Protein AF-A0A4W5NPB8-F1 (afdb_monomer_lite)

Organism: NCBI:txid62062

Structure (mmCIF, N/CA/C/O backbone):
data_AF-A0A4W5NPB8-F1
#
_entry.id   AF-A0A4W5NPB8-F1
#
loop_
_atom_site.group_PDB
_atom_site.id
_atom_site.type_symbol
_atom_site.label_atom_id
_atom_site.label_alt_id
_atom_site.label_comp_id
_atom_site.label_asym_id
_atom_site.label_entity_id
_atom_site.label_seq_id
_atom_site.pdbx_PDB_ins_code
_atom_site.Cartn_x
_atom_site.Cartn_y
_atom_site.Cartn_z
_atom_site.occupancy
_atom_site.B_iso_or_equiv
_atom_site.auth_seq_id
_atom_site.auth_comp_id
_atom_site.auth_asym_id
_atom_site.auth_atom_id
_atom_site.pdbx_PDB_model_num
ATOM 1 N N . MET A 1 1 ? 6.353 6.497 -44.765 1.00 37.94 1 MET A N 1
ATOM 2 C CA . MET A 1 1 ? 7.034 5.591 -43.814 1.00 37.94 1 MET A CA 1
ATOM 3 C C . MET A 1 1 ? 6.260 5.575 -42.509 1.00 37.94 1 MET A C 1
ATOM 5 O O . MET A 1 1 ? 6.122 6.616 -41.881 1.00 37.94 1 MET A O 1
ATOM 9 N N . GLY A 1 2 ? 5.664 4.431 -42.171 1.00 44.78 2 GLY A N 1
ATOM 10 C CA . GLY A 1 2 ? 4.811 4.281 -40.994 1.00 44.78 2 GLY A CA 1
ATOM 11 C C . GLY A 1 2 ? 5.603 4.458 -39.703 1.00 44.78 2 GLY A C 1
ATOM 12 O O . GLY A 1 2 ? 6.684 3.897 -39.545 1.00 44.78 2 GLY A O 1
ATOM 13 N N . LYS A 1 3 ? 5.060 5.257 -38.784 1.00 45.62 3 LYS A N 1
ATOM 14 C CA . LYS A 1 3 ? 5.527 5.349 -37.401 1.00 45.62 3 LYS A CA 1
ATOM 15 C C . LYS A 1 3 ? 5.302 3.983 -36.749 1.00 45.62 3 LYS A C 1
ATOM 17 O O . LYS A 1 3 ? 4.231 3.750 -36.201 1.00 45.62 3 LYS A O 1
ATOM 22 N N . TRP A 1 4 ? 6.296 3.100 -36.784 1.00 47.81 4 TRP A N 1
ATOM 23 C CA . TRP A 1 4 ? 6.319 1.879 -35.976 1.00 47.81 4 TRP A CA 1
ATOM 24 C C . TRP A 1 4 ? 6.577 2.237 -34.507 1.00 47.81 4 TRP A C 1
ATOM 26 O O . TRP A 1 4 ? 7.567 1.837 -33.908 1.00 47.81 4 TRP A O 1
ATOM 36 N N . ARG A 1 5 ? 5.684 3.027 -33.903 1.00 55.78 5 ARG A N 1
ATOM 37 C CA . ARG A 1 5 ? 5.476 2.922 -32.463 1.00 55.78 5 ARG A CA 1
ATOM 38 C C . ARG A 1 5 ? 4.736 1.608 -32.296 1.00 55.78 5 ARG 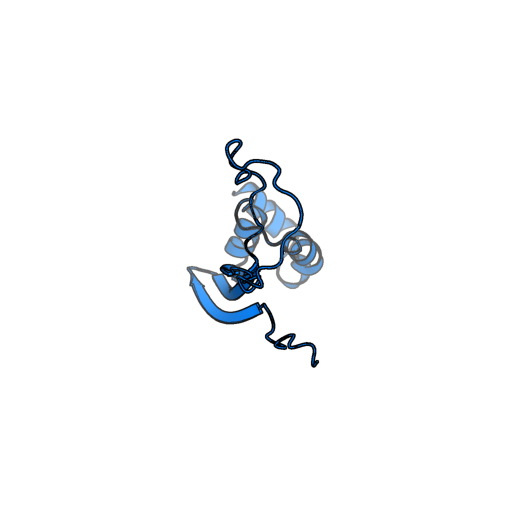A C 1
ATOM 40 O O . ARG A 1 5 ? 3.523 1.569 -32.480 1.00 55.78 5 ARG A O 1
ATOM 47 N N . LEU A 1 6 ? 5.476 0.527 -32.043 1.00 53.12 6 LEU A N 1
ATOM 48 C CA . LEU A 1 6 ? 4.865 -0.654 -31.454 1.00 53.12 6 LEU A CA 1
ATOM 49 C C . LEU A 1 6 ? 4.096 -0.156 -30.231 1.00 53.12 6 LEU A C 1
ATOM 51 O O . LEU A 1 6 ? 4.686 0.340 -29.272 1.00 53.12 6 LEU A O 1
ATOM 55 N N . SER A 1 7 ? 2.774 -0.233 -30.331 1.00 59.25 7 SER A N 1
ATOM 56 C CA . SER A 1 7 ? 1.806 0.002 -29.269 1.00 59.25 7 SER A CA 1
ATOM 57 C C . SER A 1 7 ? 1.924 -1.124 -28.240 1.00 59.25 7 SER A C 1
ATOM 59 O O . SER A 1 7 ? 0.997 -1.900 -28.052 1.00 59.25 7 SER A O 1
ATOM 61 N N . MET A 1 8 ? 3.102 -1.287 -27.644 1.00 66.25 8 MET A N 1
ATOM 62 C CA . MET A 1 8 ? 3.273 -2.122 -26.466 1.00 66.25 8 MET A CA 1
ATOM 63 C C . MET A 1 8 ? 3.189 -1.187 -25.278 1.00 66.25 8 MET A C 1
ATOM 65 O O . MET A 1 8 ? 4.037 -0.298 -25.152 1.00 66.25 8 MET A O 1
ATOM 69 N N . ASP A 1 9 ? 2.162 -1.388 -24.458 1.00 75.44 9 ASP A N 1
ATOM 70 C CA . ASP A 1 9 ? 2.097 -0.814 -23.122 1.00 75.44 9 ASP A CA 1
ATOM 71 C C . ASP A 1 9 ? 3.454 -1.063 -22.437 1.00 75.44 9 ASP A C 1
ATOM 73 O O . ASP A 1 9 ? 3.926 -2.207 -22.431 1.00 75.44 9 ASP A O 1
ATOM 77 N N . PRO A 1 10 ? 4.170 -0.017 -21.983 1.00 84.44 10 PRO A N 1
ATOM 78 C CA . PRO A 1 10 ? 5.430 -0.209 -21.281 1.00 84.44 10 PRO A CA 1
ATOM 79 C C . PRO A 1 10 ? 5.241 -0.951 -19.956 1.00 84.44 10 PRO A C 1
ATOM 81 O O . PRO A 1 10 ? 6.237 -1.413 -19.409 1.00 84.44 10 PRO A O 1
ATOM 84 N N . VAL A 1 11 ? 4.011 -1.072 -19.451 1.00 91.75 11 VAL A N 1
ATOM 85 C CA . VAL A 1 11 ? 3.681 -1.770 -18.212 1.00 91.75 11 VAL A CA 1
ATOM 86 C C . VAL A 1 11 ? 2.957 -3.076 -18.528 1.00 91.75 11 VAL A C 1
ATOM 88 O O . VAL A 1 11 ? 1.979 -3.108 -19.270 1.00 91.75 11 VAL A O 1
ATOM 91 N N . GLN A 1 12 ? 3.433 -4.168 -17.938 1.00 94.06 12 GLN A N 1
ATOM 92 C CA . GLN A 1 12 ? 2.803 -5.480 -18.024 1.00 94.06 12 GLN A CA 1
ATOM 93 C C . GLN A 1 12 ? 2.457 -5.994 -16.624 1.00 94.06 12 GLN A C 1
ATOM 95 O O . GLN A 1 12 ? 3.334 -6.109 -15.768 1.00 94.06 12 GLN A O 1
ATOM 100 N N . GLU A 1 13 ? 1.192 -6.356 -16.408 1.00 94.19 13 GLU A N 1
ATOM 101 C CA . GLU A 1 13 ? 0.759 -7.099 -15.219 1.00 94.19 13 GLU A CA 1
ATOM 102 C C . GLU A 1 13 ? 1.452 -8.468 -15.193 1.00 94.19 13 GLU A C 1
ATOM 104 O O . GLU A 1 13 ? 1.384 -9.229 -16.163 1.00 94.19 13 GLU A O 1
ATOM 109 N N . TRP A 1 14 ? 2.143 -8.776 -14.096 1.00 94.31 14 TRP A N 1
ATOM 110 C CA . TRP A 1 14 ? 2.906 -10.018 -13.956 1.00 94.31 14 TRP A CA 1
ATOM 111 C C . TRP A 1 14 ? 2.220 -11.027 -13.042 1.00 94.31 14 TRP A C 1
ATOM 113 O O . TRP A 1 14 ? 2.170 -12.214 -13.356 1.00 94.31 14 TRP A O 1
ATOM 123 N N . GLY A 1 15 ? 1.680 -10.566 -11.915 1.00 96.44 15 GLY A N 1
ATOM 124 C CA . GLY A 1 15 ? 1.030 -11.431 -10.938 1.00 96.44 15 GLY A CA 1
ATOM 125 C C . GLY A 1 15 ? 1.037 -10.834 -9.540 1.00 96.44 15 GLY A C 1
ATOM 126 O O . GLY A 1 15 ? 1.157 -9.622 -9.373 1.00 96.44 15 GLY A O 1
ATOM 127 N N . GLU A 1 16 ? 0.918 -11.697 -8.535 1.00 97.44 16 GLU A N 1
ATOM 128 C CA . GLU A 1 16 ? 0.876 -11.306 -7.128 1.00 97.44 16 GLU A CA 1
ATOM 129 C C . GLU A 1 16 ? 1.988 -11.980 -6.324 1.00 97.44 16 GLU A C 1
ATOM 131 O O . GLU A 1 16 ? 2.364 -13.123 -6.585 1.00 97.44 16 GLU A O 1
ATOM 136 N N . GLU A 1 17 ? 2.478 -11.275 -5.310 1.00 96.56 17 GLU A N 1
ATOM 137 C CA . GLU A 1 17 ? 3.367 -11.805 -4.283 1.00 96.56 17 GLU A CA 1
ATOM 138 C C . GLU A 1 17 ? 2.672 -11.755 -2.933 1.00 96.56 17 GLU A C 1
ATOM 140 O O . GLU A 1 17 ? 2.320 -10.681 -2.443 1.00 96.56 17 GLU A O 1
ATOM 145 N N . VAL A 1 18 ? 2.483 -12.928 -2.335 1.00 97.44 18 VAL A N 1
ATOM 146 C CA . VAL A 1 18 ? 1.876 -13.070 -1.013 1.00 97.44 18 VAL A CA 1
ATOM 147 C C . VAL A 1 18 ? 2.981 -13.186 0.028 1.00 97.44 18 VAL A C 1
ATOM 149 O O . VAL A 1 18 ? 3.864 -14.034 -0.074 1.00 97.44 18 VAL A O 1
ATOM 152 N N . GLU A 1 19 ? 2.901 -12.338 1.041 1.00 94.50 19 GLU A N 1
ATOM 153 C CA . GLU A 1 19 ? 3.742 -12.343 2.230 1.00 94.50 19 GLU A CA 1
ATOM 154 C C . GLU A 1 19 ? 2.878 -12.477 3.483 1.00 94.50 19 GLU A C 1
ATOM 156 O O . GLU A 1 19 ? 1.647 -12.408 3.437 1.00 94.50 19 GLU A O 1
ATOM 161 N N . GLU A 1 20 ? 3.526 -12.642 4.633 1.00 95.25 20 GLU A N 1
ATOM 162 C CA . GLU A 1 20 ? 2.835 -12.658 5.915 1.00 95.25 20 GLU A CA 1
ATOM 163 C C . GLU A 1 20 ? 2.062 -11.346 6.130 1.00 95.25 20 GLU A C 1
ATOM 165 O O . GLU A 1 20 ? 2.630 -10.269 6.326 1.00 95.25 20 GLU A O 1
ATOM 170 N N . GLY A 1 21 ? 0.735 -11.444 6.046 1.00 95.62 21 GLY A N 1
ATOM 171 C CA . GLY A 1 21 ? -0.169 -10.320 6.246 1.00 95.62 21 GLY A CA 1
ATOM 172 C C . GLY A 1 21 ? -0.205 -9.290 5.113 1.00 95.62 21 GLY A C 1
ATOM 173 O O . GLY A 1 21 ? -0.777 -8.224 5.327 1.00 95.62 21 GLY A O 1
ATOM 174 N N . ALA A 1 22 ? 0.353 -9.561 3.926 1.00 96.69 22 ALA A N 1
ATOM 175 C CA . ALA A 1 22 ? 0.182 -8.696 2.752 1.00 96.69 22 ALA A CA 1
ATOM 176 C C . ALA A 1 22 ? 0.175 -9.440 1.418 1.00 96.69 22 ALA A C 1
ATOM 178 O O . ALA A 1 22 ? 0.775 -10.495 1.253 1.00 96.69 22 ALA A O 1
ATOM 179 N N . VAL A 1 23 ? -0.477 -8.821 0.439 1.00 97.69 23 VAL A N 1
ATOM 180 C CA . VAL A 1 23 ? -0.468 -9.210 -0.968 1.00 97.69 23 VAL A CA 1
ATOM 181 C C . VAL A 1 23 ? -0.011 -8.009 -1.775 1.00 97.69 23 VAL A C 1
ATOM 183 O O . VAL A 1 23 ? -0.556 -6.914 -1.624 1.00 97.69 23 VAL A O 1
ATOM 186 N N . PHE A 1 24 ? 0.961 -8.216 -2.653 1.00 96.50 24 PHE A N 1
ATOM 187 C CA . PHE A 1 24 ? 1.495 -7.186 -3.529 1.00 96.50 24 PHE A CA 1
ATOM 188 C C . PHE A 1 24 ? 1.211 -7.527 -4.985 1.00 96.50 24 PHE A C 1
ATOM 190 O O . PHE A 1 24 ? 1.479 -8.639 -5.426 1.00 96.50 24 PHE A O 1
ATOM 197 N N . GLY A 1 25 ? 0.693 -6.564 -5.739 1.00 96.81 25 GLY A N 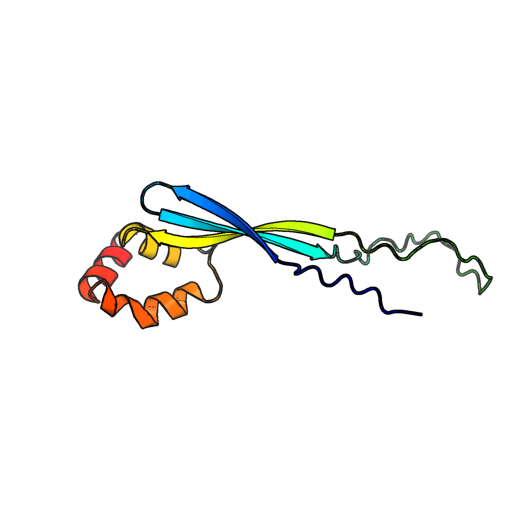1
ATOM 198 C CA . GLY A 1 25 ? 0.621 -6.643 -7.192 1.00 96.81 25 GLY A CA 1
ATOM 199 C C . GLY A 1 25 ? 1.990 -6.364 -7.805 1.00 96.81 25 GLY A C 1
ATOM 200 O O . GLY A 1 25 ? 2.678 -5.419 -7.408 1.00 96.81 25 GLY A O 1
ATOM 201 N N . ILE A 1 26 ? 2.386 -7.187 -8.771 1.00 96.69 26 ILE A N 1
ATOM 202 C CA . ILE A 1 26 ? 3.655 -7.081 -9.483 1.00 96.69 26 ILE A CA 1
ATOM 203 C C . ILE A 1 26 ? 3.395 -6.653 -10.918 1.00 96.69 26 ILE A C 1
ATOM 205 O O . ILE A 1 26 ? 2.651 -7.299 -11.657 1.00 96.69 26 ILE A O 1
ATOM 209 N N . THR A 1 27 ? 4.085 -5.592 -11.320 1.00 95.62 27 THR A N 1
ATOM 210 C CA . THR A 1 27 ? 4.111 -5.095 -12.695 1.00 95.62 27 THR A CA 1
ATOM 211 C C . THR A 1 27 ? 5.544 -5.062 -13.207 1.00 95.62 27 THR A C 1
ATOM 213 O O . THR A 1 27 ? 6.477 -4.810 -12.445 1.00 95.62 27 THR A O 1
ATOM 216 N N . LEU A 1 28 ? 5.733 -5.341 -14.492 1.00 95.94 28 LEU A N 1
ATOM 217 C CA . LEU A 1 28 ? 7.011 -5.201 -15.178 1.00 95.94 28 LEU A CA 1
ATOM 218 C C . LEU A 1 28 ? 6.956 -3.957 -16.064 1.00 95.94 28 LEU A C 1
ATOM 220 O O . LEU A 1 28 ? 6.147 -3.889 -16.987 1.00 95.94 28 LEU A O 1
ATOM 224 N N . CYS A 1 29 ? 7.813 -2.983 -15.777 1.00 93.44 29 CYS A N 1
ATOM 225 C CA . CYS A 1 29 ? 7.911 -1.718 -16.493 1.00 93.44 29 CYS A CA 1
ATOM 226 C C . CYS A 1 29 ? 9.136 -1.735 -17.408 1.00 93.44 29 CYS A C 1
ATOM 228 O O . CYS A 1 29 ? 10.269 -1.869 -16.948 1.00 93.44 29 CYS A O 1
ATOM 230 N N . ARG A 1 30 ? 8.930 -1.592 -18.715 1.00 93.12 30 ARG A N 1
ATOM 231 C CA . ARG A 1 30 ? 10.010 -1.462 -19.692 1.00 93.12 30 ARG A CA 1
ATOM 232 C C . ARG A 1 30 ? 10.460 -0.007 -19.773 1.00 93.12 30 ARG A C 1
ATOM 234 O O . ARG A 1 30 ? 9.752 0.835 -20.326 1.00 93.12 30 ARG A O 1
ATOM 241 N N . GLU A 1 31 ? 11.674 0.261 -19.313 1.00 90.44 31 GLU A N 1
ATOM 242 C CA . GLU A 1 31 ? 12.247 1.602 -19.233 1.00 90.44 31 GLU A CA 1
ATOM 243 C C . GLU A 1 31 ? 13.444 1.753 -20.186 1.00 90.44 31 GLU A C 1
ATOM 245 O O . GLU A 1 31 ? 14.292 0.855 -20.273 1.00 90.44 31 GLU A O 1
ATOM 250 N N . PRO A 1 32 ? 13.523 2.853 -20.959 1.00 88.06 32 PRO A N 1
ATOM 251 C CA . PRO A 1 32 ? 14.656 3.098 -21.839 1.00 88.06 32 PRO A CA 1
ATOM 252 C C . PRO A 1 32 ? 15.915 3.364 -21.010 1.00 88.06 32 PRO A C 1
ATOM 254 O O . PRO A 1 32 ? 15.888 4.099 -20.026 1.00 88.06 32 PRO A O 1
ATOM 257 N N . VAL A 1 33 ? 17.036 2.793 -21.433 1.00 86.62 33 VAL A N 1
ATOM 258 C CA . VAL A 1 33 ? 18.350 3.134 -20.891 1.00 86.62 33 VAL A CA 1
ATOM 259 C C . VAL A 1 33 ? 18.727 4.503 -21.447 1.00 86.62 33 VAL A C 1
ATOM 261 O O . VAL A 1 33 ? 18.863 4.674 -22.660 1.00 86.62 33 VAL A O 1
ATOM 264 N N . LEU A 1 34 ? 18.854 5.494 -20.565 1.00 80.00 34 LEU A N 1
ATOM 265 C CA . LEU A 1 34 ? 19.324 6.819 -20.955 1.00 80.00 34 LEU A CA 1
ATOM 266 C C . LEU A 1 34 ? 20.810 6.722 -21.335 1.00 80.00 34 LEU A C 1
ATOM 268 O O . LEU A 1 34 ? 21.591 6.176 -20.553 1.00 80.00 34 LEU A O 1
ATOM 272 N N . PRO A 1 35 ? 21.223 7.235 -22.507 1.00 68.19 35 PRO A N 1
ATOM 273 C CA . PRO A 1 35 ? 22.632 7.263 -22.864 1.00 68.19 35 PRO A CA 1
ATOM 274 C C . PRO A 1 35 ? 23.388 8.129 -21.851 1.00 68.19 35 PRO A C 1
ATOM 276 O O . PRO A 1 35 ? 23.060 9.299 -21.645 1.00 68.19 35 PRO A O 1
ATOM 279 N N . SER A 1 36 ? 24.391 7.548 -21.195 1.00 57.88 36 SER A N 1
ATOM 280 C CA . SER A 1 36 ? 25.297 8.285 -20.316 1.00 57.88 36 SER A CA 1
ATOM 281 C C . SER A 1 36 ? 26.074 9.330 -21.128 1.00 57.88 36 SER A C 1
ATOM 283 O O . SER A 1 36 ? 26.611 8.977 -22.180 1.00 57.88 36 SER A O 1
ATOM 285 N N . PRO A 1 37 ? 26.229 10.578 -20.651 1.00 57.59 37 PRO A N 1
ATOM 286 C CA . PRO A 1 37 ? 27.015 11.595 -21.356 1.00 57.59 37 PRO A CA 1
ATOM 287 C C . PRO A 1 37 ? 28.534 11.320 -21.368 1.00 57.59 37 PRO A C 1
ATOM 289 O O . PRO A 1 37 ? 29.289 12.102 -21.932 1.00 57.59 37 PRO A O 1
ATOM 292 N N . SER A 1 38 ? 29.013 10.230 -20.762 1.00 48.53 38 SER A N 1
ATOM 293 C CA . SER A 1 38 ? 30.440 9.945 -20.555 1.00 48.53 38 SER A CA 1
ATOM 294 C C . SER A 1 38 ? 31.075 9.000 -21.581 1.00 48.53 38 SER A C 1
ATOM 296 O O . SER A 1 38 ? 32.093 8.380 -21.291 1.00 48.53 38 SER A O 1
ATOM 298 N N . THR A 1 39 ? 30.519 8.891 -22.786 1.00 50.22 39 THR A N 1
ATOM 299 C CA . THR A 1 39 ? 31.225 8.267 -23.921 1.00 50.22 39 THR A CA 1
ATOM 300 C C . THR A 1 39 ? 31.380 9.265 -25.065 1.00 50.22 39 THR A C 1
ATOM 302 O O . THR A 1 39 ? 31.077 8.979 -26.215 1.00 50.22 39 THR A O 1
ATOM 305 N N . GLN A 1 40 ? 31.847 10.471 -24.743 1.00 49.72 40 GLN A N 1
ATOM 306 C CA . GLN A 1 40 ? 32.748 11.165 -25.656 1.00 49.72 40 GLN A CA 1
ATOM 307 C C . GLN A 1 40 ? 34.158 10.811 -25.206 1.00 49.72 40 GLN A C 1
ATOM 309 O O . GLN A 1 40 ? 34.694 11.398 -24.267 1.00 49.72 40 GLN A O 1
ATOM 314 N N . ASP A 1 41 ? 34.713 9.780 -25.833 1.00 45.25 41 ASP A N 1
ATOM 315 C CA . ASP A 1 41 ? 36.144 9.530 -25.781 1.00 45.25 41 ASP A CA 1
ATOM 316 C C . ASP A 1 41 ? 36.854 10.788 -26.332 1.00 45.25 41 ASP A C 1
ATOM 318 O O . ASP A 1 41 ? 36.536 11.213 -27.447 1.00 45.25 41 ASP A O 1
ATOM 322 N N . PRO A 1 42 ? 37.768 11.438 -25.586 1.00 46.62 42 PRO A N 1
ATOM 323 C CA . PRO A 1 42 ? 38.481 12.629 -26.054 1.00 46.62 42 PRO A 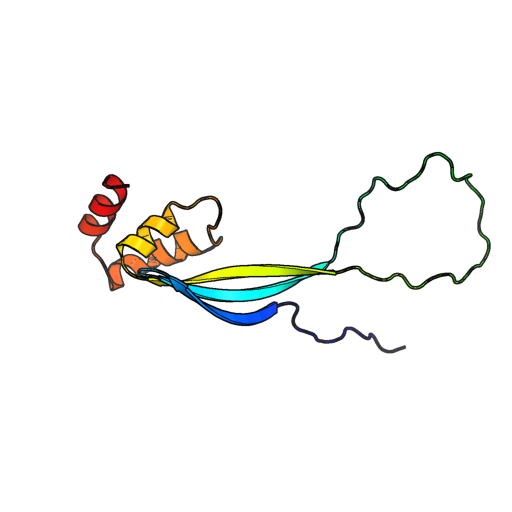CA 1
ATOM 324 C C . PRO A 1 42 ? 39.406 12.376 -27.256 1.00 46.62 42 PRO A C 1
ATOM 326 O O . PRO A 1 42 ? 40.065 13.309 -27.713 1.00 46.62 42 PRO A O 1
ATOM 329 N N . SER A 1 43 ? 39.515 11.129 -27.727 1.00 43.47 43 SER A N 1
ATOM 330 C CA . SER A 1 43 ? 40.429 10.722 -28.795 1.00 43.47 43 SER A CA 1
ATOM 331 C C . SER A 1 43 ? 39.819 10.665 -30.203 1.00 43.47 43 SER A C 1
ATOM 333 O O . SER A 1 43 ? 40.564 10.438 -31.155 1.00 43.47 43 SER A O 1
ATOM 335 N N . GLU A 1 44 ? 38.525 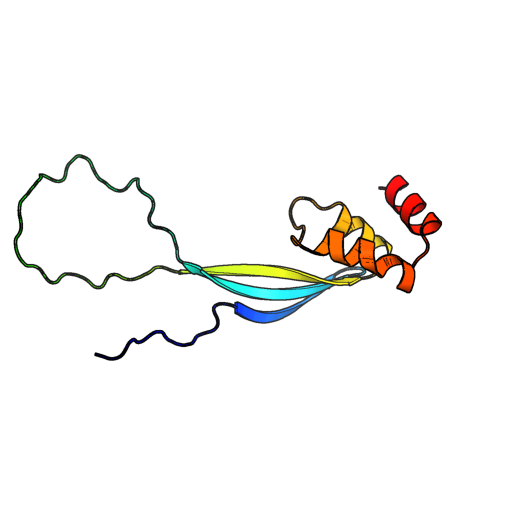10.950 -30.383 1.00 42.16 44 GLU A N 1
ATOM 336 C CA . GLU A 1 44 ? 37.929 11.016 -31.725 1.00 42.16 44 GLU A CA 1
ATOM 337 C C . GLU A 1 44 ? 38.172 12.392 -32.375 1.00 42.16 44 GLU A C 1
ATOM 339 O O . GLU A 1 44 ? 37.709 13.418 -31.857 1.00 42.16 44 GLU A O 1
ATOM 344 N N . PRO A 1 45 ? 38.907 12.463 -33.502 1.00 36.03 45 PRO A N 1
ATOM 345 C CA . PRO A 1 45 ? 39.160 13.725 -34.170 1.00 36.03 45 PRO A CA 1
ATOM 346 C C . PRO A 1 45 ? 37.856 14.295 -34.733 1.00 36.03 45 PRO A C 1
ATOM 348 O O . PRO A 1 45 ? 37.010 13.580 -35.268 1.00 36.03 45 PRO A O 1
ATOM 351 N N . LEU A 1 46 ? 37.730 15.620 -34.645 1.00 46.97 46 LEU A N 1
ATOM 352 C CA . LEU A 1 46 ? 36.705 16.416 -35.315 1.00 46.97 46 LEU A CA 1
ATOM 353 C C . LEU A 1 46 ? 36.866 16.263 -36.835 1.00 46.97 46 LEU A C 1
ATOM 355 O O . LEU A 1 46 ? 37.521 17.078 -37.480 1.00 46.97 46 LEU A O 1
ATOM 359 N N . ALA A 1 47 ? 36.318 15.192 -37.403 1.00 35.81 47 ALA A N 1
ATOM 360 C CA . ALA A 1 47 ? 36.287 14.969 -38.836 1.00 35.81 47 ALA A CA 1
ATOM 361 C C . ALA A 1 47 ? 34.873 15.210 -39.362 1.00 35.81 47 ALA A C 1
ATOM 363 O O . ALA A 1 47 ? 33.892 14.575 -38.976 1.00 35.81 47 ALA A O 1
ATOM 364 N N . GLU A 1 48 ? 34.818 16.200 -40.236 1.00 36.84 48 GLU A N 1
ATOM 365 C CA . GLU A 1 48 ? 33.674 16.695 -40.968 1.00 36.84 48 GLU A CA 1
ATOM 366 C C . GLU A 1 48 ? 32.891 15.587 -41.688 1.00 36.84 48 GLU A C 1
ATOM 368 O O . GLU A 1 48 ? 33.442 14.624 -42.222 1.00 36.84 48 GLU A O 1
ATOM 373 N N . SER A 1 49 ? 31.574 15.791 -41.728 1.00 53.03 49 SER A N 1
ATOM 374 C CA . SER A 1 49 ? 30.631 15.325 -42.748 1.00 53.03 49 SER A CA 1
ATOM 375 C C . SER A 1 49 ? 31.180 14.368 -43.817 1.00 53.03 49 SER A C 1
ATOM 377 O O . SER A 1 49 ? 31.685 14.803 -44.851 1.00 53.03 49 SER A O 1
ATOM 379 N N . SER A 1 50 ? 30.939 13.067 -43.659 1.00 37.53 50 SER A N 1
ATOM 380 C CA . SER A 1 50 ? 30.76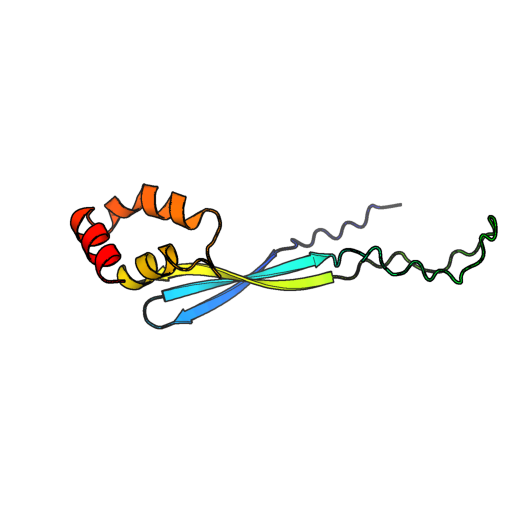2 12.182 -44.812 1.00 37.53 50 SER A CA 1
ATOM 381 C C . SER A 1 50 ? 29.933 10.941 -44.465 1.00 37.53 50 SER A C 1
ATOM 383 O O . SER A 1 50 ? 30.193 10.184 -43.537 1.00 37.53 50 SER A O 1
ATOM 385 N N . SER A 1 51 ? 28.865 10.802 -45.241 1.00 47.12 51 SER A N 1
ATOM 386 C CA . SER A 1 51 ? 27.972 9.662 -45.430 1.00 47.12 51 SER A CA 1
ATOM 387 C C . SER A 1 51 ? 28.514 8.275 -45.042 1.00 47.12 51 SER A C 1
ATOM 389 O O . SER A 1 51 ? 29.192 7.626 -45.837 1.00 47.12 51 SER A O 1
ATOM 391 N N . THR A 1 52 ? 28.053 7.750 -43.906 1.00 35.78 52 THR A N 1
ATOM 392 C CA . THR A 1 52 ? 27.865 6.306 -43.697 1.00 35.78 52 THR A CA 1
ATOM 393 C C . THR A 1 52 ? 26.512 6.076 -43.004 1.00 35.78 52 THR A C 1
ATOM 395 O O . THR A 1 52 ? 26.280 6.609 -41.922 1.00 35.78 52 THR A O 1
ATOM 398 N N . PRO A 1 53 ? 25.557 5.326 -43.590 1.00 42.66 53 PRO A N 1
ATOM 399 C CA . PRO A 1 53 ? 24.335 4.933 -42.894 1.00 42.66 53 PRO A CA 1
ATOM 400 C C . PRO A 1 53 ? 24.635 3.684 -42.054 1.00 42.66 53 PRO A C 1
ATOM 402 O O . PRO A 1 53 ? 24.176 2.585 -42.347 1.00 42.66 53 PRO A O 1
ATOM 405 N N . SER A 1 54 ? 25.477 3.841 -41.041 1.00 48.44 54 SER A N 1
ATOM 406 C CA . SER A 1 54 ? 25.861 2.803 -40.084 1.00 48.44 54 SER A CA 1
ATOM 407 C C . SER A 1 54 ? 25.665 3.412 -38.702 1.00 48.44 54 SER A C 1
ATOM 409 O O . SER A 1 54 ? 26.302 4.404 -38.393 1.00 48.44 54 SER A O 1
ATOM 411 N N . ALA A 1 55 ? 24.803 2.950 -37.816 1.00 44.94 55 ALA A N 1
ATOM 412 C CA . ALA A 1 55 ? 23.922 1.804 -37.786 1.00 44.94 55 ALA A CA 1
ATOM 413 C C . ALA A 1 55 ? 22.684 2.255 -36.992 1.00 44.94 55 ALA A C 1
ATOM 415 O O . ALA A 1 55 ? 22.749 3.228 -36.249 1.00 44.94 55 ALA A O 1
ATOM 416 N N . PHE A 1 56 ? 21.547 1.599 -37.198 1.00 50.16 56 PHE A N 1
ATOM 417 C CA . PHE A 1 56 ? 20.302 1.771 -36.446 1.00 50.16 56 PHE A CA 1
ATOM 418 C C . PHE A 1 56 ? 20.483 2.390 -35.041 1.00 50.16 56 PHE A C 1
ATOM 420 O O . PHE A 1 56 ? 21.157 1.811 -34.192 1.00 50.16 56 PHE A O 1
ATOM 427 N N . ASN A 1 57 ? 19.842 3.537 -34.782 1.00 63.41 57 ASN A N 1
ATOM 428 C CA . ASN A 1 57 ? 19.692 4.084 -33.430 1.00 63.41 57 ASN A CA 1
ATOM 429 C C . ASN A 1 57 ? 18.836 3.114 -32.597 1.00 63.41 57 ASN A C 1
ATOM 431 O O . ASN A 1 57 ? 17.619 3.278 -32.485 1.00 63.41 57 ASN A O 1
ATOM 435 N N . PHE A 1 58 ? 19.451 2.056 -32.075 1.00 71.69 58 PHE A N 1
ATOM 436 C CA . PHE A 1 58 ? 18.793 1.108 -31.193 1.00 71.69 58 PHE A CA 1
ATOM 437 C C . PHE A 1 58 ? 18.633 1.757 -29.820 1.00 71.69 58 PHE A C 1
ATOM 439 O O . PHE A 1 58 ? 19.605 2.182 -29.200 1.00 71.69 58 PHE A O 1
ATOM 446 N N . ILE A 1 59 ? 17.395 1.831 -29.338 1.00 80.75 59 ILE A N 1
ATOM 447 C CA . ILE A 1 59 ? 17.122 2.199 -27.951 1.00 80.75 59 ILE A CA 1
ATOM 448 C C . ILE A 1 59 ? 17.266 0.923 -27.126 1.00 80.75 59 ILE A C 1
ATOM 450 O O . ILE A 1 59 ? 16.525 -0.040 -27.338 1.00 80.75 59 ILE A O 1
ATOM 454 N N . GLN A 1 60 ? 18.223 0.907 -26.202 1.00 86.31 60 GLN A N 1
ATOM 455 C CA . GLN A 1 60 ? 18.333 -0.164 -25.222 1.00 86.31 60 GLN A CA 1
ATOM 456 C C . GLN A 1 60 ? 17.267 0.039 -24.143 1.00 86.31 60 GLN A C 1
ATOM 458 O O . GLN A 1 60 ? 17.029 1.158 -23.696 1.00 86.31 60 GLN A O 1
ATOM 463 N N . TYR A 1 61 ? 16.624 -1.045 -23.723 1.00 89.44 61 TYR A N 1
ATOM 464 C CA . TYR A 1 61 ? 15.643 -1.041 -22.643 1.00 89.44 61 TYR A CA 1
ATOM 465 C C . TYR A 1 61 ? 16.088 -2.000 -21.549 1.00 89.44 61 TYR A C 1
ATOM 467 O O . TYR A 1 61 ? 16.723 -3.018 -21.826 1.00 89.44 61 TYR A O 1
ATOM 475 N N . HIS A 1 62 ? 15.697 -1.699 -20.321 1.00 91.38 62 HIS A N 1
ATOM 476 C CA . HIS A 1 62 ? 15.698 -2.655 -19.225 1.00 91.38 62 HIS A CA 1
ATOM 477 C C . HIS A 1 62 ? 14.267 -2.829 -18.713 1.00 91.38 62 HIS A C 1
ATOM 479 O O . HIS A 1 62 ? 13.377 -2.042 -19.038 1.00 91.38 62 HIS A O 1
ATOM 485 N N . THR A 1 63 ? 14.025 -3.909 -17.975 1.00 93.75 63 THR A N 1
ATOM 486 C CA . THR A 1 63 ? 12.719 -4.172 -17.364 1.00 93.75 63 THR A CA 1
ATOM 487 C C . THR A 1 63 ? 12.860 -4.052 -15.859 1.00 93.75 63 THR A C 1
ATOM 489 O O . THR A 1 63 ? 13.666 -4.759 -15.258 1.00 93.75 63 THR A O 1
ATOM 492 N N . VAL A 1 64 ? 12.081 -3.158 -15.265 1.00 93.12 64 VAL A N 1
ATOM 493 C CA . VAL A 1 64 ? 12.026 -2.924 -13.827 1.00 93.12 64 VAL A CA 1
ATOM 494 C C . VAL A 1 64 ? 10.809 -3.639 -13.272 1.00 93.12 64 VAL A C 1
ATOM 496 O O . VAL A 1 64 ? 9.690 -3.465 -13.753 1.00 93.12 64 VAL A O 1
ATOM 499 N N . LYS A 1 65 ? 11.019 -4.450 -12.240 1.00 95.00 65 LYS A N 1
ATOM 500 C CA . LYS A 1 65 ? 9.922 -5.023 -11.469 1.00 95.00 65 LYS A CA 1
ATOM 501 C C . LYS A 1 65 ? 9.438 -3.982 -10.466 1.00 95.00 65 LYS A C 1
ATOM 503 O O . LYS A 1 65 ? 10.186 -3.597 -9.574 1.00 95.00 65 LYS A O 1
ATOM 508 N N . VAL A 1 66 ? 8.184 -3.569 -10.592 1.00 93.69 66 VAL A N 1
ATOM 509 C CA . VAL A 1 66 ? 7.524 -2.652 -9.663 1.00 93.69 66 VAL A CA 1
ATOM 510 C C . VAL A 1 66 ? 6.510 -3.428 -8.838 1.00 93.69 66 VAL A C 1
ATOM 512 O O . VAL A 1 66 ? 5.671 -4.156 -9.374 1.00 93.69 66 VAL A O 1
ATOM 515 N N . ARG A 1 67 ? 6.599 -3.254 -7.523 1.00 94.06 67 ARG A N 1
ATOM 516 C CA . ARG A 1 67 ? 5.800 -3.949 -6.519 1.00 94.06 67 ARG A CA 1
ATOM 517 C C . ARG A 1 67 ? 4.903 -2.945 -5.804 1.00 94.06 67 ARG A C 1
ATOM 519 O O . ARG A 1 67 ? 5.409 -1.945 -5.313 1.00 94.06 67 ARG A O 1
ATOM 526 N N . ARG A 1 68 ? 3.595 -3.209 -5.765 1.00 94.19 68 ARG A N 1
ATOM 527 C CA . ARG A 1 68 ? 2.584 -2.323 -5.163 1.00 94.19 68 ARG A CA 1
ATOM 528 C C . ARG A 1 68 ? 1.723 -3.069 -4.162 1.00 94.19 68 ARG A C 1
ATOM 530 O O . ARG A 1 68 ? 1.310 -4.192 -4.446 1.00 94.19 68 ARG A O 1
ATOM 537 N N . LEU A 1 69 ? 1.445 -2.482 -3.005 1.00 95.12 69 LEU A N 1
ATOM 538 C CA . LEU A 1 69 ? 0.641 -3.122 -1.971 1.00 95.12 69 LEU A CA 1
ATOM 539 C C . LEU A 1 69 ? -0.823 -3.190 -2.421 1.00 95.12 69 LEU A C 1
ATOM 541 O O . LEU A 1 69 ? -1.494 -2.176 -2.588 1.00 95.12 69 LEU A O 1
ATOM 545 N N . LYS A 1 70 ? -1.332 -4.408 -2.615 1.00 95.44 70 LYS A N 1
ATOM 546 C CA . LYS A 1 70 ? -2.710 -4.658 -3.057 1.00 95.44 70 LYS A CA 1
ATOM 547 C C . LYS A 1 70 ? -3.659 -4.837 -1.877 1.00 95.44 70 LYS A C 1
ATOM 549 O O . LYS A 1 70 ? -4.787 -4.353 -1.910 1.00 95.44 70 LYS A O 1
ATOM 554 N N . ALA A 1 71 ? -3.212 -5.553 -0.850 1.00 96.38 71 ALA A N 1
ATOM 555 C CA . ALA A 1 71 ? -3.964 -5.790 0.374 1.00 96.38 71 ALA A CA 1
ATOM 556 C C . ALA A 1 71 ? -3.014 -6.112 1.530 1.00 96.38 71 ALA A C 1
ATOM 558 O O . ALA A 1 71 ? -1.895 -6.569 1.312 1.00 96.38 71 ALA A O 1
ATOM 559 N N . GLY A 1 72 ? -3.472 -5.936 2.765 1.00 96.75 72 GLY A N 1
ATOM 560 C CA . GLY A 1 72 ? -2.739 -6.388 3.940 1.00 96.75 72 GLY A CA 1
ATOM 561 C C . GLY A 1 72 ? -3.526 -6.224 5.230 1.00 96.75 72 GLY A C 1
ATOM 562 O O . GLY A 1 72 ? -4.592 -5.606 5.241 1.00 96.75 72 GLY A O 1
ATOM 563 N N . THR A 1 73 ? -3.004 -6.791 6.316 1.00 97.56 73 THR A N 1
ATOM 564 C CA . THR A 1 73 ? -3.516 -6.527 7.665 1.00 97.56 73 THR A CA 1
ATOM 565 C C . THR A 1 73 ? -3.223 -5.086 8.054 1.00 97.56 73 THR A C 1
ATOM 567 O O . THR A 1 73 ? -2.326 -4.451 7.495 1.00 97.56 73 THR A O 1
ATOM 570 N N . LEU A 1 74 ? -3.952 -4.559 9.039 1.00 97.06 74 LEU A N 1
ATOM 571 C CA . LEU A 1 74 ? -3.771 -3.181 9.483 1.00 97.06 74 LEU A CA 1
ATOM 572 C C . LEU A 1 74 ? -2.313 -2.894 9.883 1.00 97.06 74 LEU A C 1
ATOM 574 O O . LEU A 1 74 ? -1.765 -1.866 9.499 1.00 97.06 74 LEU A O 1
ATOM 578 N N . GLU A 1 75 ? -1.661 -3.823 10.577 1.00 95.62 75 GLU A N 1
ATOM 579 C CA . GLU A 1 75 ? -0.255 -3.715 10.974 1.00 95.62 75 GLU A CA 1
ATOM 580 C C . GLU A 1 75 ? 0.658 -3.600 9.755 1.00 95.62 75 GLU A C 1
ATOM 582 O O . GLU A 1 75 ? 1.574 -2.781 9.739 1.00 95.62 75 GLU A O 1
ATOM 587 N N . ARG A 1 76 ? 0.404 -4.397 8.713 1.00 95.62 76 ARG A N 1
ATOM 588 C CA . ARG A 1 76 ? 1.211 -4.389 7.494 1.00 95.62 76 ARG A CA 1
ATOM 589 C C . ARG A 1 76 ? 0.983 -3.125 6.671 1.00 95.62 76 ARG A C 1
ATOM 591 O O . ARG A 1 76 ? 1.951 -2.575 6.154 1.00 95.62 76 ARG A O 1
ATOM 598 N N . LEU A 1 77 ? -0.254 -2.624 6.620 1.00 95.88 77 LEU A N 1
ATOM 599 C CA . LEU A 1 77 ? -0.575 -1.342 5.990 1.00 95.88 77 LEU A CA 1
ATOM 600 C C . LEU A 1 77 ? 0.126 -0.170 6.698 1.00 95.88 77 LEU A C 1
ATOM 602 O O . LEU A 1 77 ? 0.652 0.717 6.026 1.00 95.88 77 LEU A O 1
ATOM 606 N N . VAL A 1 78 ? 0.150 -0.175 8.037 1.00 95.62 78 VAL A N 1
ATOM 607 C CA . VAL A 1 78 ? 0.837 0.848 8.844 1.00 95.62 78 VAL A CA 1
ATOM 608 C C . VAL A 1 78 ? 2.353 0.741 8.693 1.00 95.62 78 VAL A C 1
ATOM 610 O O . VAL A 1 78 ? 3.008 1.758 8.511 1.00 95.62 78 VAL A O 1
ATOM 613 N N . ASN A 1 79 ? 2.921 -0.467 8.679 1.00 94.12 79 ASN A N 1
ATOM 614 C CA . ASN A 1 79 ? 4.352 -0.649 8.424 1.00 94.12 79 ASN A CA 1
ATOM 615 C C . ASN A 1 79 ? 4.752 -0.124 7.039 1.00 94.12 79 ASN A C 1
ATOM 617 O O . ASN A 1 79 ? 5.765 0.555 6.916 1.00 94.12 79 ASN A O 1
ATOM 621 N N . HIS A 1 80 ? 3.941 -0.383 6.009 1.00 94.69 80 HIS A N 1
ATOM 622 C CA . HIS A 1 80 ? 4.207 0.126 4.663 1.00 94.69 80 HIS A CA 1
ATOM 623 C C . HIS A 1 80 ? 4.088 1.657 4.567 1.00 94.69 80 HIS A C 1
ATOM 625 O O . HIS A 1 80 ? 4.729 2.268 3.722 1.00 94.69 80 HIS A O 1
ATOM 631 N N . LEU A 1 81 ? 3.324 2.299 5.462 1.00 93.81 81 LEU A N 1
ATOM 632 C CA . LEU A 1 81 ? 3.263 3.762 5.562 1.00 93.81 81 LEU A CA 1
ATOM 633 C C . LEU A 1 81 ? 4.595 4.379 6.022 1.00 93.81 81 LEU A C 1
ATOM 635 O O . LEU A 1 81 ? 4.830 5.558 5.777 1.00 93.81 81 LEU A O 1
ATOM 639 N N . LEU A 1 82 ? 5.429 3.603 6.718 1.00 91.44 82 LEU A N 1
ATOM 640 C CA . LEU A 1 82 ? 6.699 4.043 7.301 1.00 91.44 82 LEU A CA 1
ATOM 641 C C . LEU A 1 82 ? 7.923 3.578 6.489 1.00 91.44 82 LEU A C 1
ATOM 643 O O . LEU A 1 82 ? 9.047 3.956 6.813 1.00 91.44 82 LEU A O 1
ATOM 647 N N . ASP A 1 83 ? 7.722 2.763 5.451 1.00 90.62 83 ASP A N 1
ATOM 648 C CA . ASP A 1 83 ? 8.783 2.232 4.593 1.00 90.62 83 ASP A CA 1
ATOM 649 C C . ASP A 1 83 ? 9.171 3.262 3.526 1.00 90.62 83 ASP A C 1
ATOM 651 O O . ASP A 1 83 ? 8.478 3.419 2.524 1.00 90.62 83 ASP A O 1
ATOM 655 N N . SER A 1 84 ? 10.282 3.970 3.741 1.00 85.00 84 SER A N 1
ATOM 656 C CA . SER A 1 84 ? 10.772 5.004 2.823 1.00 85.00 84 SER A CA 1
ATOM 657 C C . SER A 1 84 ? 11.458 4.456 1.570 1.00 85.00 84 SER A C 1
ATOM 659 O O . SER A 1 84 ? 11.587 5.192 0.591 1.00 85.00 84 SER A O 1
ATOM 661 N N . GLU A 1 85 ? 11.899 3.197 1.578 1.00 85.12 85 GLU A N 1
ATOM 662 C CA . GLU A 1 85 ? 12.639 2.600 0.462 1.00 85.12 85 GLU A CA 1
ATOM 663 C C . GLU A 1 85 ? 11.695 2.108 -0.640 1.00 85.12 85 GLU A C 1
ATOM 665 O O . GLU A 1 85 ? 12.008 2.227 -1.824 1.00 85.12 85 GLU A O 1
ATOM 670 N N . HIS A 1 86 ? 10.517 1.604 -0.259 1.00 83.06 86 HIS A N 1
ATOM 671 C CA . HIS A 1 86 ? 9.550 1.000 -1.185 1.00 83.06 86 HIS A CA 1
ATOM 672 C C . HIS A 1 86 ? 8.215 1.754 -1.251 1.00 83.06 86 HIS A C 1
ATOM 674 O O . HIS A 1 86 ? 7.218 1.198 -1.717 1.00 83.06 86 HIS A O 1
ATOM 680 N N . GLN A 1 87 ? 8.171 3.005 -0.782 1.00 83.31 87 GLN A N 1
ATOM 681 C CA . GLN A 1 87 ? 6.928 3.767 -0.707 1.00 83.31 87 GLN A CA 1
ATOM 682 C C . GLN A 1 87 ? 6.387 4.125 -2.092 1.00 83.31 87 GLN A C 1
ATOM 684 O O . GLN A 1 87 ? 7.028 4.832 -2.874 1.00 83.31 87 GLN A O 1
ATOM 689 N N . GLU A 1 88 ? 5.148 3.731 -2.374 1.00 90.38 88 GLU A N 1
ATOM 690 C CA . GLU A 1 88 ? 4.455 4.217 -3.564 1.00 90.38 88 GLU A CA 1
ATOM 691 C C . GLU A 1 88 ? 4.095 5.708 -3.396 1.00 90.38 88 GLU A C 1
ATOM 693 O O . GLU A 1 88 ? 3.663 6.124 -2.313 1.00 90.38 88 GLU A O 1
ATOM 698 N N . PRO A 1 89 ? 4.210 6.531 -4.456 1.00 88.56 89 PRO A N 1
ATOM 699 C CA . PRO A 1 89 ? 4.089 7.989 -4.348 1.00 88.56 89 PRO A CA 1
ATOM 700 C C . PRO A 1 89 ? 2.727 8.457 -3.817 1.00 88.56 89 PRO A C 1
ATOM 702 O O . PRO A 1 89 ? 2.649 9.460 -3.109 1.00 88.56 89 PRO A O 1
ATOM 705 N N . ASP A 1 90 ? 1.658 7.719 -4.119 1.00 92.50 90 ASP A N 1
ATOM 706 C CA . ASP A 1 90 ? 0.295 8.072 -3.721 1.00 92.50 90 ASP A CA 1
ATOM 707 C C . ASP A 1 90 ? -0.204 7.308 -2.481 1.00 92.50 90 ASP A C 1
ATOM 709 O O . ASP A 1 90 ? -1.268 7.646 -1.954 1.00 92.50 90 ASP A O 1
ATOM 713 N N . TYR A 1 91 ? 0.547 6.322 -1.969 1.00 94.88 91 TYR A N 1
ATOM 714 C CA . TYR A 1 91 ? 0.072 5.425 -0.906 1.00 94.88 91 TYR A CA 1
ATOM 715 C C . TYR A 1 91 ? -0.312 6.179 0.367 1.00 94.88 91 TYR A C 1
ATOM 717 O O . TYR A 1 91 ? -1.424 6.019 0.866 1.00 94.88 91 TYR A O 1
ATOM 725 N N . VAL A 1 92 ? 0.559 7.072 0.850 1.00 94.75 92 VAL A N 1
ATOM 726 C CA . VAL A 1 92 ? 0.307 7.877 2.060 1.00 94.75 92 VAL A CA 1
ATOM 727 C C . VAL A 1 92 ? -0.982 8.686 1.922 1.00 94.75 92 VAL A C 1
ATOM 729 O O . VAL A 1 92 ? -1.809 8.717 2.834 1.00 94.75 92 VAL A O 1
ATOM 732 N N . ARG A 1 93 ? -1.181 9.323 0.761 1.00 96.12 93 ARG A N 1
ATOM 733 C CA . ARG A 1 93 ? -2.368 10.142 0.496 1.00 96.12 93 ARG A CA 1
ATOM 734 C C . ARG A 1 93 ? -3.627 9.284 0.484 1.00 96.12 93 ARG A C 1
ATOM 736 O O . ARG A 1 93 ? -4.608 9.658 1.126 1.00 96.12 93 ARG A O 1
ATOM 743 N N . VAL A 1 94 ? -3.608 8.166 -0.238 1.00 96.31 94 VAL A N 1
ATOM 744 C CA . VAL A 1 94 ? -4.749 7.248 -0.338 1.00 96.31 94 VAL A CA 1
ATOM 745 C C . VAL A 1 94 ? -5.082 6.679 1.040 1.00 96.31 94 VAL A C 1
ATOM 747 O O . VAL A 1 94 ? -6.209 6.849 1.500 1.0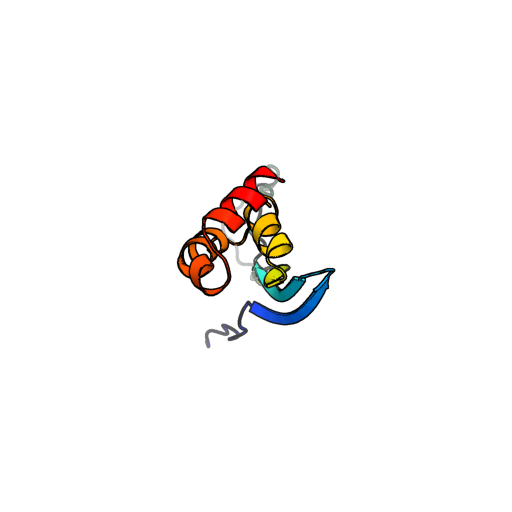0 96.31 94 VAL A O 1
ATOM 750 N N . PHE A 1 95 ? -4.093 6.124 1.745 1.00 96.88 95 PHE A N 1
ATOM 751 C CA . PHE A 1 95 ? -4.259 5.549 3.079 1.00 96.88 95 PHE A CA 1
ATOM 752 C C . PHE A 1 95 ? -4.871 6.557 4.060 1.00 96.88 95 PHE A C 1
ATOM 754 O O . PHE A 1 95 ? -5.916 6.285 4.651 1.00 96.88 95 PHE A O 1
ATOM 761 N N . LEU A 1 96 ? -4.291 7.755 4.195 1.00 96.81 96 LEU A N 1
ATOM 762 C CA . LEU A 1 96 ? -4.791 8.773 5.128 1.00 96.81 96 LEU A CA 1
ATOM 763 C C . LEU A 1 96 ? -6.165 9.338 4.733 1.00 96.81 96 LEU A C 1
ATOM 765 O O . LEU A 1 96 ? -6.901 9.810 5.602 1.00 96.81 96 LEU A O 1
ATOM 769 N N . SER A 1 97 ? -6.538 9.263 3.454 1.00 98.00 97 SER A N 1
ATOM 770 C CA . SER A 1 97 ? -7.865 9.682 2.985 1.00 98.00 97 SER A CA 1
ATOM 771 C C . SER A 1 97 ? -8.947 8.637 3.266 1.00 98.00 97 SER A C 1
ATOM 773 O O . SER A 1 97 ? -10.114 8.999 3.412 1.00 98.00 97 SER A O 1
ATOM 775 N N . THR A 1 98 ? -8.589 7.351 3.360 1.00 97.81 98 THR A N 1
ATOM 776 C CA . THR A 1 98 ? -9.565 6.252 3.448 1.00 97.81 98 THR A CA 1
ATOM 777 C C . THR A 1 98 ? -9.492 5.428 4.730 1.00 97.81 98 THR A C 1
ATOM 779 O O . THR A 1 98 ? -10.396 4.635 4.955 1.00 97.81 98 THR A O 1
ATOM 782 N N . TYR A 1 99 ? -8.492 5.601 5.602 1.00 98.00 99 TYR A N 1
ATOM 783 C CA . TYR A 1 99 ? -8.278 4.701 6.752 1.00 98.00 99 TYR A CA 1
ATOM 784 C C . TYR A 1 99 ? -9.489 4.552 7.680 1.00 98.00 99 TYR A C 1
ATOM 786 O O . TYR A 1 99 ? -9.701 3.492 8.265 1.00 98.00 99 TYR A O 1
ATOM 794 N N . ARG A 1 100 ? -10.325 5.592 7.788 1.00 98.00 100 ARG A N 1
ATOM 795 C CA . ARG A 1 100 ? -11.531 5.577 8.629 1.00 98.00 100 ARG A CA 1
ATOM 796 C C . ARG A 1 100 ? -12.578 4.545 8.193 1.00 98.00 100 ARG A C 1
ATOM 798 O O . ARG A 1 100 ? -13.507 4.296 8.953 1.00 98.00 100 ARG A O 1
ATOM 805 N N . THR A 1 101 ? -12.461 3.960 6.998 1.00 98.00 101 THR A N 1
ATOM 806 C CA . THR A 1 101 ? -13.359 2.888 6.538 1.00 98.00 101 THR A CA 1
ATOM 807 C C . THR A 1 101 ? -13.015 1.526 7.139 1.00 98.00 101 THR A C 1
ATOM 809 O O . THR A 1 101 ? -13.879 0.654 7.172 1.00 98.00 101 THR A O 1
ATOM 812 N N . PHE A 1 102 ? -11.784 1.339 7.627 1.00 96.62 102 PHE A N 1
ATOM 813 C CA . PHE A 1 102 ? -11.294 0.052 8.132 1.00 96.62 102 PHE A CA 1
ATOM 814 C C . PHE A 1 102 ? -10.596 0.128 9.498 1.00 96.62 102 PHE A C 1
ATOM 816 O O . PHE A 1 102 ? -10.275 -0.907 10.072 1.00 96.62 102 PHE A O 1
ATOM 823 N N . THR A 1 103 ? -10.356 1.322 10.046 1.00 97.75 103 THR A N 1
ATOM 824 C CA . THR A 1 103 ? -9.816 1.502 11.401 1.00 97.75 103 THR A CA 1
ATOM 825 C C . THR A 1 103 ? -10.232 2.846 12.010 1.00 97.75 103 THR A C 1
ATOM 827 O O . THR A 1 103 ? -10.870 3.678 11.364 1.00 97.75 103 THR A O 1
ATOM 830 N N . THR A 1 104 ? -9.879 3.080 13.275 1.00 98.19 104 THR A N 1
ATOM 831 C CA . THR A 1 104 ? -10.115 4.352 13.973 1.00 98.19 104 THR A CA 1
ATOM 832 C C . THR A 1 104 ? -8.828 5.165 14.098 1.00 98.19 104 THR A C 1
ATOM 834 O O . THR A 1 104 ? -7.725 4.629 14.028 1.00 98.19 104 THR A O 1
ATOM 837 N N . THR A 1 105 ? -8.953 6.478 14.319 1.00 97.75 105 THR A N 1
ATOM 838 C CA . THR A 1 105 ? -7.788 7.347 14.560 1.00 97.75 105 THR A CA 1
ATOM 839 C C . THR A 1 105 ? -6.996 6.907 15.788 1.00 97.75 105 THR A C 1
ATOM 841 O O . THR A 1 105 ? -5.774 6.915 15.730 1.00 97.75 105 THR A O 1
ATOM 844 N N . ASN A 1 106 ? -7.670 6.486 16.864 1.00 98.00 106 ASN A N 1
ATOM 845 C CA . ASN A 1 106 ? -6.998 6.030 18.083 1.00 98.00 106 ASN A CA 1
ATOM 846 C C . ASN A 1 106 ? -6.149 4.790 17.798 1.00 98.00 106 ASN A C 1
ATOM 848 O O . ASN A 1 106 ? -4.952 4.807 18.053 1.00 98.00 106 ASN A O 1
ATOM 852 N N . THR A 1 107 ? -6.739 3.772 17.165 1.00 97.56 107 THR A N 1
ATOM 853 C CA . THR A 1 107 ? -6.028 2.542 16.787 1.00 97.56 107 THR A CA 1
ATOM 854 C C . THR A 1 107 ? -4.849 2.827 15.855 1.00 97.56 107 THR A C 1
ATOM 856 O O . THR A 1 107 ? -3.775 2.262 16.029 1.00 97.56 107 THR A O 1
ATOM 859 N N . LEU A 1 108 ? -5.017 3.721 14.874 1.00 97.44 108 LEU A N 1
ATOM 860 C CA . LEU A 1 108 ? -3.930 4.105 13.973 1.00 97.44 108 LEU A CA 1
ATOM 861 C C . LEU A 1 108 ? -2.784 4.797 14.725 1.00 97.44 108 LEU A C 1
ATOM 863 O O . LEU A 1 108 ? -1.627 4.449 14.516 1.00 97.44 108 LEU A O 1
ATOM 867 N N . ILE A 1 109 ? -3.095 5.757 15.598 1.00 96.88 109 ILE A N 1
ATOM 868 C CA . ILE A 1 109 ? -2.093 6.467 16.403 1.00 96.88 109 ILE A CA 1
ATOM 869 C C . ILE A 1 109 ? -1.355 5.495 17.328 1.00 96.88 109 ILE A C 1
ATOM 871 O O . ILE A 1 109 ? -0.131 5.540 17.403 1.00 96.88 109 ILE A O 1
ATOM 875 N N . GLU A 1 110 ? -2.077 4.596 17.996 1.00 96.94 110 GLU A N 1
ATOM 876 C CA . GLU A 1 110 ? -1.484 3.559 18.844 1.00 96.94 110 GLU A CA 1
ATOM 877 C C . GLU A 1 110 ? -0.507 2.680 18.059 1.00 96.94 110 GLU A C 1
ATOM 879 O O . GLU A 1 110 ? 0.615 2.467 18.512 1.00 96.94 110 GLU A O 1
ATOM 884 N N . LEU A 1 111 ? -0.894 2.223 16.863 1.00 96.31 111 LEU A N 1
ATOM 885 C CA . LEU A 1 111 ? -0.021 1.422 16.006 1.00 96.31 111 LEU A CA 1
ATOM 886 C C . LEU A 1 111 ? 1.207 2.197 15.534 1.00 96.31 111 LEU A C 1
ATOM 888 O O . LEU A 1 111 ? 2.284 1.616 15.486 1.00 96.31 111 LEU A O 1
ATOM 892 N N . LEU A 1 112 ? 1.070 3.485 15.213 1.00 95.31 112 LEU A N 1
ATOM 893 C CA . LEU A 1 112 ? 2.199 4.327 14.811 1.00 95.31 112 LEU A CA 1
ATOM 894 C C . LEU A 1 112 ? 3.216 4.515 15.942 1.00 95.31 112 LEU A C 1
ATOM 896 O O . LEU A 1 112 ? 4.407 4.542 15.670 1.00 95.31 112 LEU A O 1
ATOM 900 N N . PHE A 1 113 ? 2.773 4.610 17.199 1.00 94.56 113 PHE A N 1
ATOM 901 C CA . PHE A 1 113 ? 3.677 4.710 18.354 1.00 94.56 113 PHE A CA 1
ATOM 902 C C . PHE A 1 113 ? 4.336 3.381 18.754 1.00 94.56 113 PHE A C 1
ATOM 904 O O . PHE A 1 113 ? 5.262 3.382 19.562 1.00 94.56 113 PHE A O 1
ATOM 911 N N . GLN A 1 114 ? 3.858 2.251 18.232 1.00 91.00 114 GLN A N 1
ATOM 912 C CA . GLN A 1 114 ? 4.424 0.922 18.488 1.00 91.00 114 GLN A CA 1
ATOM 913 C C . GLN A 1 114 ? 5.511 0.513 17.479 1.00 91.00 114 GLN A C 1
ATOM 915 O O . GLN A 1 114 ? 6.041 -0.594 17.590 1.00 91.00 114 GLN A O 1
ATOM 920 N N . ARG A 1 115 ? 5.812 1.355 16.484 1.00 84.19 115 ARG A N 1
ATOM 921 C CA . ARG A 1 115 ? 6.819 1.115 15.438 1.00 84.19 115 ARG A CA 1
ATOM 922 C C . ARG A 1 115 ? 8.007 2.044 15.615 1.00 84.19 115 ARG A C 1
ATOM 924 O O . ARG A 1 115 ? 9.123 1.570 15.318 1.00 84.19 115 ARG A O 1
#

InterPro domains:
  IPR000651 Ras-like guanine nucleotide exchange factor, N-terminal [PF00618] (69-115)
  IPR000651 Ras-like guanine nucleotide exchange factor, N-terminal [PS50212] (65-115)
  IPR023578 Ras guanine nucleotide exchange factor domain superfamily [SSF48366] (51-115)

Foldseek 3Di:
DDPPPPPDDQKDFDAWDDDDFFIKTKIKGKAWDDDDPPPPPVPDDPDDDDDDCDDDPDTDIDIDIQIGTPGGDPLVLLVQCVDPVNHDPCSVVVCVVCVVVPDDPVVSVVSNVVD

pLDDT: mean 81.17, std 20.94, range [35.78, 98.19]

Sequence (115 aa):
MGKWRLSMDPVQEWGEEVEEGAVFGITLCREPVLPSPSTQDPSEPLAESSSTPSAFNFIQYHTVKVRRLKAGTLERLVNHLLDSEHQEPDYVRVFLSTYRTFTTTNTLIELLFQR

Radius of gyration: 23.41 Å; chains: 1; bounding box: 54×30×64 Å

Secondary structure (DSSP, 8-state):
---------SEEEEEEEEETTEEEEEEEEEEE-PPPTT---TTS-------------PPPEEEEEEEEEEEE-HHHHHHHHH-SSS--TTHHHHHHHHGGGTS-HHHHHHHHHT-